Protein AF-A0A9W8R217-F1 (afdb_monomer)

Foldseek 3Di:
DADDDDDDDDDPVVVVVCVVVCVVVVVVVVVVVCVVCVPDDDDDPDDDDDDDDFDWDADPVDGDTHTDPCVVVVLLVCQPDPVCVVVVNHHPVNVPDDPPDD

Structure (mmCIF, N/CA/C/O backbone):
data_AF-A0A9W8R217-F1
#
_entry.id   AF-A0A9W8R217-F1
#
loop_
_atom_site.group_PDB
_atom_site.id
_atom_site.type_symbol
_atom_site.label_atom_id
_atom_site.label_alt_id
_atom_site.label_comp_id
_atom_site.label_asym_id
_atom_site.label_entity_id
_atom_site.label_seq_id
_atom_site.pdbx_PDB_ins_code
_atom_site.Cartn_x
_atom_site.Cartn_y
_atom_site.Cartn_z
_atom_site.occupancy
_atom_site.B_iso_or_equiv
_atom_site.auth_seq_id
_atom_site.auth_comp_id
_atom_site.auth_asym_id
_atom_site.auth_atom_id
_atom_site.pdbx_PDB_model_num
ATOM 1 N N . MET A 1 1 ? -6.213 -0.053 -3.763 1.00 48.22 1 MET A N 1
ATOM 2 C CA . MET A 1 1 ? -5.084 -0.738 -3.084 1.00 48.22 1 MET A CA 1
ATOM 3 C C . MET A 1 1 ? -5.446 -2.196 -2.791 1.00 48.22 1 MET A C 1
ATOM 5 O O . MET A 1 1 ? -6.476 -2.430 -2.172 1.00 48.22 1 MET A O 1
ATOM 9 N N . GLY A 1 2 ? -4.655 -3.165 -3.271 1.00 53.81 2 GLY A N 1
ATOM 10 C CA . GLY A 1 2 ? -4.792 -4.583 -2.896 1.00 53.81 2 GLY A CA 1
ATOM 11 C C . GLY A 1 2 ? -4.076 -4.892 -1.574 1.00 53.81 2 GLY A C 1
ATOM 12 O O . GLY A 1 2 ? -3.216 -4.122 -1.150 1.00 53.81 2 GLY A O 1
ATOM 13 N N . LEU A 1 3 ? -4.433 -5.997 -0.914 1.00 55.59 3 LEU A N 1
ATOM 14 C CA . LEU A 1 3 ? -3.710 -6.517 0.252 1.00 55.59 3 LEU A CA 1
ATOM 15 C C . LEU A 1 3 ? -2.266 -6.858 -0.152 1.00 55.59 3 LEU A C 1
ATOM 17 O O . LEU A 1 3 ? -1.999 -7.240 -1.288 1.00 55.59 3 LEU A O 1
ATOM 21 N N . LEU A 1 4 ? -1.331 -6.680 0.776 1.00 65.12 4 LEU A N 1
ATOM 22 C CA . LEU A 1 4 ? 0.087 -6.923 0.535 1.00 65.12 4 LEU A CA 1
ATOM 23 C C . LEU A 1 4 ? 0.355 -8.424 0.373 1.00 65.12 4 LEU A C 1
ATOM 25 O O . LEU A 1 4 ? -0.042 -9.219 1.224 1.00 65.12 4 LEU A O 1
ATOM 29 N N . ALA A 1 5 ? 1.097 -8.796 -0.671 1.00 68.38 5 ALA A N 1
ATOM 30 C CA . ALA A 1 5 ? 1.616 -10.150 -0.812 1.00 68.38 5 ALA A CA 1
ATOM 31 C C . ALA A 1 5 ? 2.536 -10.501 0.373 1.00 68.38 5 ALA A C 1
ATOM 33 O O . ALA A 1 5 ? 3.397 -9.706 0.767 1.00 68.38 5 ALA A O 1
ATOM 34 N N . LEU A 1 6 ? 2.369 -11.704 0.933 1.00 76.00 6 LEU A N 1
ATOM 35 C CA . LEU A 1 6 ? 3.167 -12.175 2.064 1.00 76.00 6 LEU A CA 1
ATOM 36 C C . LEU A 1 6 ? 4.626 -12.411 1.636 1.00 76.00 6 LEU A C 1
ATOM 38 O O . LEU A 1 6 ? 4.894 -13.084 0.641 1.00 76.00 6 LEU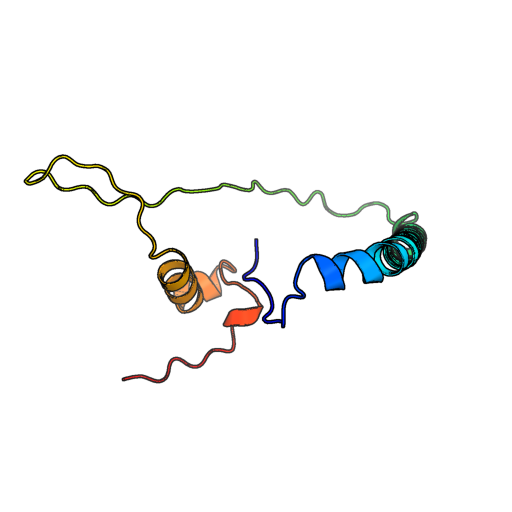 A O 1
ATOM 42 N N . GLY A 1 7 ? 5.583 -11.901 2.411 1.00 83.38 7 GLY A N 1
ATOM 43 C CA . GLY A 1 7 ? 7.009 -12.106 2.163 1.00 83.38 7 GLY A CA 1
ATOM 44 C C . GLY A 1 7 ? 7.860 -11.885 3.411 1.00 83.38 7 GLY A C 1
ATOM 45 O O . GLY A 1 7 ? 7.415 -11.285 4.387 1.00 83.38 7 GLY A O 1
ATOM 46 N N . THR A 1 8 ? 9.102 -12.370 3.381 1.00 90.69 8 THR A N 1
ATOM 47 C CA . THR A 1 8 ? 10.062 -12.168 4.475 1.00 90.69 8 THR A CA 1
ATOM 48 C C . THR A 1 8 ? 10.792 -10.845 4.276 1.00 90.69 8 THR A C 1
ATOM 50 O O . THR A 1 8 ? 11.624 -10.717 3.375 1.00 90.69 8 THR A O 1
ATOM 53 N N . ALA A 1 9 ? 10.479 -9.850 5.107 1.00 90.81 9 ALA A N 1
ATOM 54 C CA . ALA A 1 9 ? 11.165 -8.564 5.078 1.00 90.81 9 ALA A CA 1
ATOM 55 C C . ALA A 1 9 ? 12.622 -8.710 5.548 1.00 90.81 9 ALA A C 1
ATOM 57 O O . ALA A 1 9 ? 12.908 -9.424 6.506 1.00 90.81 9 ALA A O 1
ATOM 58 N N . LEU A 1 10 ? 13.537 -8.017 4.867 1.00 93.31 10 LEU A N 1
ATOM 59 C CA . LEU A 1 10 ? 14.931 -7.902 5.291 1.00 93.31 10 LEU A CA 1
ATOM 60 C C . LEU A 1 10 ? 15.085 -6.737 6.268 1.00 93.31 10 LEU A C 1
ATOM 62 O O . LEU A 1 10 ? 14.567 -5.646 6.014 1.00 93.31 10 LEU A O 1
ATOM 66 N N . ASP A 1 11 ? 15.885 -6.931 7.315 1.00 96.25 11 ASP A N 1
ATOM 67 C CA . ASP A 1 11 ? 16.293 -5.839 8.194 1.00 96.25 11 ASP A CA 1
ATOM 68 C C . ASP A 1 11 ? 17.134 -4.802 7.439 1.00 96.25 11 ASP A C 1
ATOM 70 O O . ASP A 1 11 ? 17.824 -5.097 6.454 1.00 96.25 11 ASP A O 1
ATOM 74 N N . TRP A 1 12 ? 17.130 -3.560 7.928 1.00 95.19 12 TRP A N 1
ATOM 75 C CA . TRP A 1 12 ? 17.778 -2.440 7.240 1.00 95.19 12 TRP A CA 1
ATOM 76 C C . TRP A 1 12 ? 19.247 -2.686 6.834 1.00 95.19 12 TRP A C 1
ATOM 78 O O . TRP A 1 12 ? 19.595 -2.389 5.685 1.00 95.19 12 TRP A O 1
ATOM 88 N N . PRO A 1 13 ? 20.131 -3.243 7.687 1.00 97.12 13 PRO A N 1
ATOM 89 C CA . PRO A 1 13 ? 21.518 -3.505 7.299 1.00 97.12 13 PRO A CA 1
ATOM 90 C C . PRO A 1 13 ? 21.651 -4.471 6.115 1.00 97.12 13 PRO A C 1
ATOM 92 O O . PRO A 1 13 ? 22.595 -4.357 5.329 1.00 97.12 13 PRO A O 1
ATOM 95 N N . GLU A 1 14 ? 20.723 -5.413 5.969 1.00 95.25 14 GLU A N 1
ATOM 96 C CA . GLU A 1 14 ? 20.703 -6.398 4.888 1.00 95.25 14 GLU A CA 1
ATOM 97 C C . GLU A 1 14 ? 20.077 -5.813 3.622 1.00 95.25 14 GLU A C 1
ATOM 99 O O . GLU A 1 14 ? 20.663 -5.911 2.538 1.00 95.25 14 GLU A O 1
ATOM 104 N N . ALA A 1 15 ? 18.953 -5.108 3.770 1.00 95.31 15 ALA A N 1
ATOM 105 C CA . ALA A 1 15 ? 18.299 -4.384 2.686 1.00 95.31 15 ALA A CA 1
ATOM 106 C C . ALA A 1 15 ? 19.253 -3.365 2.036 1.00 95.31 15 ALA A C 1
ATOM 108 O O . ALA A 1 15 ? 19.367 -3.293 0.809 1.00 95.31 15 ALA A O 1
ATOM 109 N N . LYS A 1 16 ? 20.029 -2.632 2.845 1.00 96.69 16 LYS A N 1
ATOM 110 C CA . LYS A 1 16 ? 20.996 -1.636 2.361 1.00 96.69 16 LYS A CA 1
ATOM 111 C C . LYS A 1 16 ? 22.080 -2.249 1.468 1.00 96.69 16 LYS A C 1
ATOM 113 O O . LYS A 1 16 ? 22.468 -1.622 0.483 1.00 96.69 16 LYS A O 1
ATOM 118 N N . LYS A 1 17 ? 22.539 -3.473 1.760 1.00 97.62 17 LYS A N 1
ATOM 119 C CA . LYS A 1 17 ? 23.516 -4.193 0.914 1.00 97.62 17 LYS A CA 1
ATOM 120 C C . LYS A 1 17 ? 22.945 -4.506 -0.472 1.00 97.62 17 LYS A C 1
ATOM 122 O O . LYS A 1 17 ? 23.691 -4.538 -1.446 1.00 97.62 17 LYS A O 1
ATOM 127 N N . ARG A 1 18 ? 21.627 -4.714 -0.567 1.00 96.00 18 ARG A N 1
ATOM 128 C CA . ARG A 1 18 ? 20.905 -5.007 -1.817 1.00 96.00 18 ARG A CA 1
ATOM 129 C C . ARG A 1 18 ? 20.451 -3.753 -2.567 1.00 96.00 18 ARG A C 1
ATOM 131 O O . ARG A 1 18 ? 20.105 -3.851 -3.740 1.00 96.00 18 ARG A O 1
ATOM 138 N N . ALA A 1 19 ? 20.491 -2.572 -1.948 1.00 96.12 19 ALA A N 1
ATOM 139 C CA . ALA A 1 19 ? 20.002 -1.332 -2.554 1.00 96.12 19 ALA A CA 1
ATOM 140 C C . ALA A 1 19 ? 20.597 -1.014 -3.947 1.00 96.12 19 ALA A C 1
ATOM 142 O O . ALA A 1 19 ? 19.830 -0.599 -4.819 1.00 96.12 19 ALA A O 1
ATOM 143 N N . PRO A 1 20 ? 21.904 -1.225 -4.226 1.00 97.75 20 PRO A N 1
ATOM 144 C CA . PRO A 1 20 ? 22.444 -1.018 -5.573 1.00 97.75 20 PRO A CA 1
ATOM 145 C C . PRO A 1 20 ? 21.812 -1.946 -6.620 1.00 97.75 20 PRO A C 1
ATOM 147 O O . PRO A 1 20 ? 21.428 -1.485 -7.691 1.00 97.75 20 PRO A O 1
ATOM 150 N N . GLN A 1 21 ? 21.634 -3.226 -6.277 1.00 97.69 21 GLN A N 1
ATOM 151 C CA . GLN A 1 21 ? 21.008 -4.230 -7.141 1.00 97.69 21 GLN A CA 1
ATOM 152 C C . GLN A 1 21 ? 19.548 -3.873 -7.442 1.00 97.69 21 GLN A C 1
ATOM 154 O O . GLN A 1 21 ? 19.136 -3.902 -8.598 1.00 97.69 21 GLN A O 1
ATOM 159 N N . VAL A 1 22 ? 18.782 -3.481 -6.417 1.00 97.31 22 VAL A N 1
ATOM 160 C CA . VAL A 1 22 ? 17.377 -3.064 -6.573 1.00 97.31 22 VAL A CA 1
ATOM 161 C C . VAL A 1 22 ? 17.263 -1.874 -7.527 1.00 97.31 22 V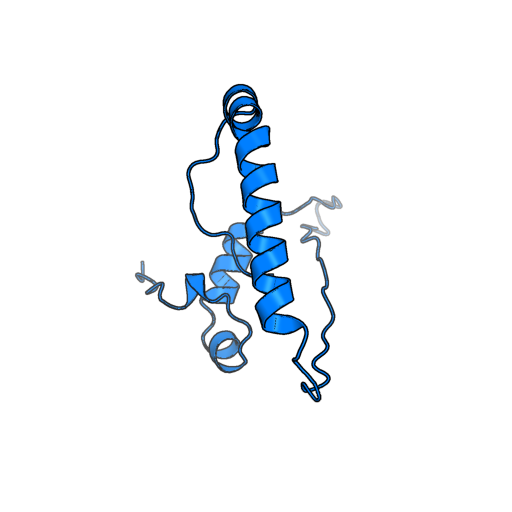AL A C 1
ATOM 163 O O . VAL A 1 22 ? 16.392 -1.869 -8.391 1.00 97.31 22 VAL A O 1
ATOM 166 N N . ARG A 1 23 ? 18.166 -0.889 -7.429 1.00 98.00 23 ARG A N 1
ATOM 167 C CA . ARG A 1 23 ? 18.177 0.270 -8.338 1.00 98.00 23 ARG A CA 1
ATOM 168 C C . ARG A 1 23 ? 18.498 -0.127 -9.774 1.00 98.00 23 ARG A C 1
ATOM 170 O O . ARG A 1 23 ? 17.793 0.291 -10.687 1.00 98.00 23 ARG A O 1
ATOM 177 N N . GLU A 1 24 ? 19.540 -0.933 -9.975 1.00 98.44 24 GLU A N 1
ATOM 178 C CA . GLU A 1 24 ? 19.933 -1.398 -11.309 1.00 98.44 24 GLU A CA 1
ATOM 179 C C . GLU A 1 24 ? 18.792 -2.173 -11.981 1.00 98.44 24 GLU A C 1
ATOM 181 O O . GLU A 1 24 ? 18.456 -1.931 -13.141 1.00 98.44 24 GLU A O 1
ATOM 186 N N . TRP A 1 25 ? 18.165 -3.089 -11.244 1.00 98.25 25 TRP A N 1
ATOM 187 C CA . TRP A 1 25 ? 17.066 -3.900 -11.757 1.00 98.25 25 TRP A CA 1
ATOM 188 C C . TRP A 1 25 ? 15.795 -3.084 -11.968 1.00 98.25 25 TRP A C 1
ATOM 190 O O . TRP A 1 25 ? 15.134 -3.267 -12.988 1.00 98.25 25 TRP A O 1
ATOM 200 N N . GLY A 1 26 ? 15.496 -2.141 -11.074 1.00 98.00 26 GLY A N 1
ATOM 201 C CA . GLY A 1 26 ? 14.377 -1.217 -11.233 1.00 98.00 26 GLY A CA 1
ATOM 202 C C . GLY A 1 26 ? 14.494 -0.387 -12.512 1.00 98.00 26 GLY A C 1
ATOM 203 O O . GLY A 1 26 ? 13.519 -0.259 -13.248 1.00 98.00 26 GLY A O 1
ATOM 204 N N . ILE A 1 27 ? 15.696 0.098 -12.850 1.00 98.25 27 ILE A N 1
ATOM 205 C CA . ILE A 1 27 ? 15.925 0.816 -14.115 1.00 98.25 27 ILE A CA 1
ATOM 206 C C . ILE A 1 27 ? 15.698 -0.111 -15.316 1.00 98.25 27 ILE A C 1
ATOM 208 O O . ILE A 1 27 ? 15.035 0.286 -16.273 1.00 98.25 27 ILE A O 1
ATOM 212 N N . LYS A 1 28 ? 16.195 -1.356 -15.275 1.00 98.38 28 LYS A N 1
ATOM 213 C CA 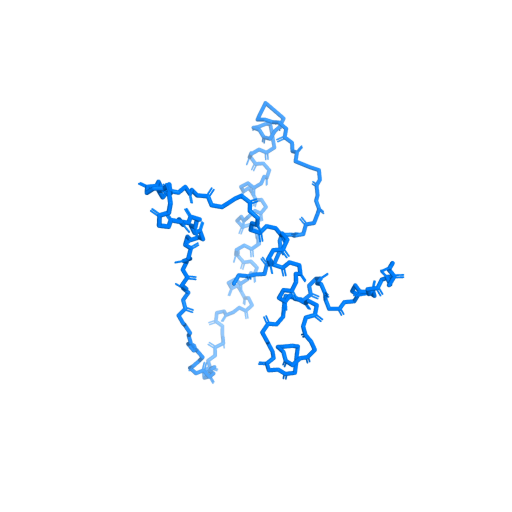. LYS A 1 28 ? 15.955 -2.333 -16.354 1.00 98.38 28 LYS A CA 1
ATOM 214 C C . LYS A 1 28 ? 14.461 -2.603 -16.551 1.00 98.38 28 LYS A C 1
ATOM 216 O O . LYS A 1 28 ? 13.989 -2.582 -17.684 1.00 98.38 28 LYS A O 1
ATOM 221 N N . GLN A 1 29 ? 13.717 -2.808 -15.463 1.00 98.19 29 GLN A N 1
ATOM 222 C CA . GLN A 1 29 ? 12.266 -3.013 -15.501 1.00 98.19 29 GLN A CA 1
ATOM 223 C C . GLN A 1 29 ? 11.538 -1.791 -16.065 1.00 98.19 29 GLN A C 1
ATOM 225 O O . GLN A 1 29 ? 10.675 -1.942 -16.926 1.00 98.19 29 GLN A O 1
ATOM 230 N N . LEU A 1 30 ? 11.923 -0.585 -15.643 1.00 98.06 30 LEU A N 1
ATOM 231 C CA . LEU A 1 30 ? 11.355 0.658 -16.159 1.00 98.06 30 LEU A CA 1
ATOM 232 C C . LEU A 1 30 ? 11.563 0.793 -17.674 1.00 98.06 30 LEU A C 1
ATOM 234 O O . LEU A 1 30 ? 10.614 1.088 -18.397 1.00 98.06 30 LEU A O 1
ATOM 238 N N . LEU A 1 31 ? 12.783 0.547 -18.163 1.00 98.19 31 LEU A N 1
ATOM 239 C CA . LEU A 1 31 ? 13.096 0.603 -19.595 1.00 98.19 31 LEU A CA 1
ATOM 240 C C . LEU A 1 31 ? 12.307 -0.440 -20.397 1.00 98.19 31 LEU A C 1
ATOM 242 O O . LEU A 1 31 ? 11.837 -0.145 -21.495 1.00 98.19 31 LEU A O 1
ATOM 246 N N . GLU A 1 32 ? 12.135 -1.641 -19.851 1.00 98.00 32 GLU A N 1
ATOM 247 C CA . GLU A 1 32 ? 11.346 -2.706 -20.472 1.00 98.00 32 GLU A CA 1
ATOM 248 C C . GLU A 1 32 ? 9.859 -2.330 -20.565 1.00 98.00 32 GLU A C 1
ATOM 250 O O . GLU A 1 32 ? 9.247 -2.458 -21.628 1.00 98.00 32 GLU A O 1
ATOM 255 N N . ILE A 1 33 ? 9.285 -1.811 -19.475 1.00 97.19 33 ILE A N 1
ATOM 256 C CA . ILE A 1 33 ? 7.899 -1.323 -19.438 1.00 97.19 33 ILE A CA 1
ATOM 257 C C . ILE A 1 33 ? 7.719 -0.188 -20.448 1.00 97.19 33 ILE A C 1
ATOM 259 O O . ILE A 1 33 ? 6.784 -0.227 -21.248 1.00 97.19 33 ILE A O 1
ATOM 263 N N . TRP A 1 34 ? 8.636 0.782 -20.468 1.00 96.62 34 TRP A N 1
ATOM 264 C CA . TRP A 1 34 ? 8.611 1.885 -21.425 1.00 96.62 34 TRP A CA 1
ATOM 265 C C . TRP A 1 34 ? 8.650 1.382 -22.868 1.00 96.62 34 TRP A C 1
ATOM 267 O O . TRP A 1 34 ? 7.818 1.772 -23.682 1.00 96.62 34 TRP A O 1
ATOM 277 N N . ASN A 1 35 ? 9.574 0.479 -23.199 1.00 97.19 35 ASN A N 1
ATOM 278 C CA . ASN A 1 35 ? 9.690 -0.048 -24.557 1.00 97.19 35 ASN A CA 1
ATOM 279 C C . ASN A 1 35 ? 8.434 -0.793 -25.019 1.00 97.19 35 ASN A C 1
ATOM 281 O O . ASN A 1 35 ? 8.093 -0.697 -26.198 1.00 97.19 35 ASN A O 1
ATOM 285 N N . LYS A 1 36 ? 7.738 -1.477 -24.104 1.00 95.25 36 LYS A N 1
ATOM 286 C CA . LYS A 1 36 ? 6.449 -2.131 -24.373 1.00 95.25 36 LYS A CA 1
ATOM 287 C C . LYS A 1 36 ? 5.288 -1.145 -24.492 1.00 95.25 36 LYS A C 1
ATOM 289 O O . LYS A 1 36 ? 4.373 -1.380 -25.274 1.00 95.25 36 LYS A O 1
ATOM 294 N N . ALA A 1 37 ? 5.296 -0.072 -23.704 1.00 93.25 37 ALA A N 1
ATOM 295 C CA . ALA A 1 37 ? 4.169 0.851 -23.590 1.00 93.25 37 ALA A CA 1
ATOM 296 C C . ALA A 1 37 ? 4.251 2.069 -24.523 1.00 93.25 37 ALA A C 1
ATOM 298 O O . ALA A 1 37 ? 3.216 2.638 -24.843 1.00 93.25 37 ALA A O 1
ATOM 299 N N . LYS A 1 38 ? 5.439 2.463 -25.000 1.00 93.62 38 LYS A N 1
ATOM 300 C CA . LYS A 1 38 ? 5.656 3.714 -25.758 1.00 93.62 38 LYS A CA 1
ATOM 301 C C . LYS A 1 38 ? 4.862 3.845 -27.064 1.00 93.62 38 LYS A C 1
ATOM 303 O O . LYS A 1 38 ? 4.743 4.948 -27.575 1.00 93.62 38 LYS A O 1
ATOM 308 N N . GLY A 1 39 ? 4.382 2.734 -27.624 1.00 92.88 39 GLY A N 1
ATOM 309 C CA . GLY A 1 39 ? 3.544 2.712 -28.828 1.00 92.88 39 GLY A CA 1
ATOM 310 C C . GLY A 1 39 ? 2.058 2.479 -28.548 1.00 92.88 39 GLY A C 1
ATOM 311 O O . GLY A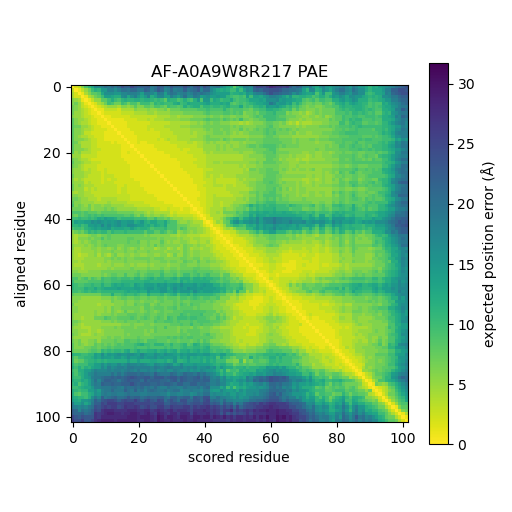 1 39 ? 1.302 2.263 -29.491 1.00 92.88 39 GLY A O 1
ATOM 312 N N . LYS A 1 40 ? 1.638 2.445 -27.276 1.00 88.88 40 LYS A N 1
ATOM 313 C CA . LYS A 1 40 ? 0.225 2.307 -26.917 1.00 88.88 40 LYS A CA 1
ATOM 314 C C . LYS A 1 40 ? -0.492 3.621 -27.192 1.00 88.88 40 LYS A C 1
ATOM 316 O O . LYS A 1 40 ? -0.159 4.653 -26.619 1.00 88.88 40 LYS A O 1
ATOM 321 N N . GLU A 1 41 ? -1.502 3.557 -28.044 1.00 88.44 41 GLU A N 1
ATOM 322 C CA . GLU A 1 41 ? -2.378 4.674 -28.371 1.00 88.44 41 GLU A CA 1
ATOM 323 C C . GLU A 1 41 ? -3.837 4.233 -28.232 1.00 88.44 41 GLU A C 1
ATOM 325 O O . GLU A 1 41 ? -4.150 3.054 -28.397 1.00 88.44 41 GLU A O 1
ATOM 330 N N . ARG A 1 42 ? -4.738 5.197 -27.993 1.00 81.69 42 ARG A N 1
ATOM 331 C CA . ARG A 1 42 ? -6.199 4.988 -27.929 1.00 81.69 42 ARG A CA 1
ATOM 332 C C . ARG A 1 42 ? -6.673 4.027 -26.828 1.00 81.69 42 ARG A C 1
ATOM 334 O O . ARG A 1 42 ? -7.720 3.403 -26.983 1.00 81.69 42 ARG A O 1
ATOM 341 N N . ASP A 1 43 ? -5.941 3.938 -25.719 1.00 83.00 43 ASP A N 1
ATOM 342 C CA . ASP A 1 43 ? -6.447 3.265 -24.519 1.00 83.00 43 ASP A CA 1
ATOM 343 C C . ASP A 1 43 ? -7.683 3.997 -23.967 1.00 83.00 43 ASP A C 1
ATOM 345 O O . ASP A 1 43 ? -7.837 5.214 -24.117 1.00 83.00 43 ASP A O 1
ATOM 349 N N . ALA A 1 44 ? -8.588 3.239 -23.344 1.00 87.00 44 ALA A N 1
ATOM 350 C CA . ALA A 1 44 ? -9.771 3.798 -22.702 1.00 87.00 44 ALA A CA 1
ATOM 351 C C . ALA A 1 44 ? -9.371 4.758 -21.569 1.00 87.00 44 ALA A C 1
ATOM 353 O O . ALA A 1 44 ? -8.429 4.491 -20.822 1.00 87.00 44 ALA A O 1
ATOM 354 N N . LEU A 1 45 ? -10.120 5.856 -21.405 1.00 84.56 45 LEU A N 1
ATOM 355 C CA . LEU A 1 45 ? -9.937 6.797 -20.298 1.00 84.56 45 LEU A CA 1
ATOM 356 C C . LEU A 1 45 ? -10.520 6.210 -19.006 1.00 84.56 45 LEU A C 1
ATOM 358 O O . LEU A 1 45 ? -11.598 6.595 -18.552 1.00 84.56 45 LEU A O 1
ATOM 362 N N . LEU A 1 46 ? -9.814 5.237 -18.442 1.00 88.44 46 LEU A N 1
ATOM 363 C CA . LEU A 1 46 ? -10.121 4.697 -17.127 1.00 88.44 46 LEU A CA 1
ATOM 364 C C . LEU A 1 46 ? -9.581 5.657 -16.066 1.00 88.44 46 LEU A C 1
ATOM 366 O O . LEU A 1 46 ? -8.430 6.086 -16.130 1.00 88.44 46 LEU A O 1
ATOM 370 N N . TRP A 1 47 ? -10.421 5.994 -15.097 1.00 90.50 47 TRP A N 1
ATOM 371 C CA . TRP A 1 47 ? -10.065 6.837 -13.965 1.00 90.50 47 TRP A CA 1
ATOM 372 C C . TRP A 1 47 ? -10.791 6.339 -12.716 1.00 90.50 47 TRP A C 1
ATOM 374 O O . TRP A 1 47 ? -11.810 5.653 -12.808 1.00 90.50 47 TRP A O 1
ATOM 384 N N . GLY A 1 48 ? -10.248 6.676 -11.556 1.00 88.62 48 GLY A N 1
ATOM 385 C CA . GLY A 1 48 ? -10.804 6.354 -10.250 1.00 88.62 48 GLY A CA 1
ATOM 386 C C . GLY A 1 48 ? -10.116 7.198 -9.184 1.00 88.62 48 GLY A C 1
ATOM 387 O O . GLY A 1 48 ? -9.039 7.739 -9.435 1.00 88.62 48 GLY A O 1
ATOM 388 N N . ASP A 1 49 ? -10.760 7.330 -8.030 1.00 90.88 49 ASP A N 1
ATOM 389 C CA . ASP A 1 49 ? -10.208 8.017 -6.860 1.00 90.88 49 ASP A CA 1
ATOM 390 C C . ASP A 1 49 ? -9.641 6.997 -5.858 1.00 90.88 49 ASP A C 1
ATOM 392 O O . ASP A 1 49 ? -10.121 5.860 -5.783 1.00 90.88 49 ASP A O 1
ATOM 396 N N . GLU A 1 50 ? -8.635 7.402 -5.084 1.00 87.00 50 GLU A N 1
ATOM 397 C CA . GLU A 1 50 ? -8.082 6.620 -3.975 1.00 87.00 50 GLU A CA 1
ATOM 398 C C . GLU A 1 50 ? -8.341 7.353 -2.656 1.00 87.00 50 GLU A C 1
ATOM 400 O O . GLU A 1 50 ? -7.806 8.431 -2.405 1.00 87.00 50 GLU A O 1
ATOM 405 N N . VAL A 1 51 ? -9.166 6.746 -1.796 1.00 87.12 51 VAL A N 1
ATOM 406 C CA . VAL A 1 51 ? -9.577 7.330 -0.512 1.00 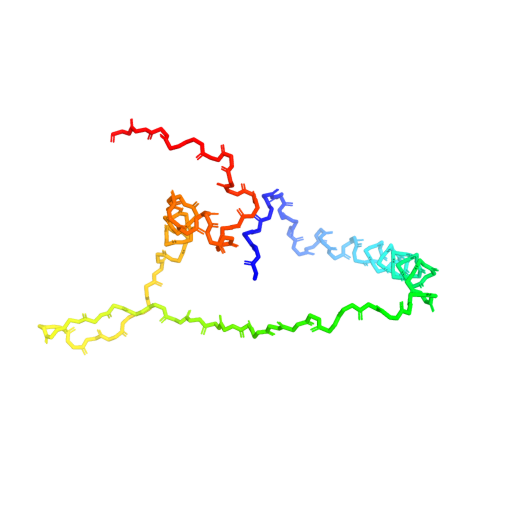87.12 51 VAL A CA 1
ATOM 407 C C . VAL A 1 51 ? -9.000 6.522 0.650 1.00 87.12 51 VAL A C 1
ATOM 409 O O . VAL A 1 51 ? -9.125 5.297 0.692 1.00 87.12 51 VAL A O 1
ATOM 412 N N . GLU A 1 52 ? -8.405 7.216 1.622 1.00 89.31 52 GLU A N 1
ATOM 413 C CA . GLU A 1 52 ? -7.879 6.634 2.861 1.00 89.31 52 GLU A CA 1
ATOM 414 C C . GLU A 1 52 ? -8.793 6.963 4.054 1.00 89.31 52 GLU A C 1
ATOM 416 O O . GLU A 1 52 ? -9.251 8.097 4.209 1.00 89.31 52 GLU A O 1
ATOM 421 N N . TYR A 1 53 ? -9.044 5.977 4.925 1.00 89.81 53 TYR A N 1
ATOM 422 C CA . TYR A 1 53 ? -9.931 6.116 6.087 1.00 89.81 53 TYR A CA 1
ATOM 423 C C . TYR A 1 53 ? -9.220 5.774 7.400 1.00 89.81 53 TYR A C 1
ATOM 425 O O . TYR A 1 53 ? -8.459 4.809 7.486 1.00 89.81 53 TYR A O 1
ATOM 433 N N . LEU A 1 54 ? -9.547 6.520 8.461 1.00 91.75 54 LEU A N 1
ATOM 434 C CA . LEU A 1 54 ? -9.201 6.178 9.841 1.00 91.75 54 LEU A CA 1
ATOM 435 C C . LEU A 1 54 ? -10.430 5.608 10.547 1.00 91.75 54 LEU A C 1
ATOM 437 O O . LEU A 1 54 ? -11.457 6.274 10.663 1.00 91.75 54 LEU A O 1
ATOM 441 N N . VAL A 1 55 ? -10.312 4.385 11.061 1.00 93.12 55 VAL A N 1
ATOM 442 C CA . VAL A 1 55 ? -11.361 3.774 11.883 1.00 93.12 55 VAL A CA 1
ATOM 443 C C . VAL A 1 55 ? -11.125 4.167 13.334 1.00 93.12 55 VAL A C 1
ATOM 445 O O . VAL A 1 55 ? -10.075 3.861 13.898 1.00 93.12 55 VAL A O 1
ATOM 448 N N . VAL A 1 56 ? -12.101 4.828 13.950 1.00 94.06 56 VAL A N 1
ATOM 449 C CA . VAL A 1 56 ? -12.022 5.270 15.347 1.00 94.06 56 VAL A CA 1
ATOM 450 C C . VAL A 1 56 ? -13.077 4.586 16.205 1.00 94.06 56 VAL A C 1
ATOM 452 O O . VAL A 1 56 ? -14.180 4.298 15.746 1.00 94.06 56 VAL A O 1
ATOM 455 N N . THR A 1 57 ? -12.741 4.332 17.465 1.00 92.94 57 THR A N 1
ATOM 456 C CA . THR A 1 57 ? -13.685 3.868 18.483 1.00 92.94 57 THR A CA 1
ATOM 457 C C . THR A 1 57 ? -14.063 5.032 19.383 1.00 92.94 57 THR A C 1
ATOM 459 O O . THR A 1 57 ? -13.179 5.721 19.904 1.00 92.94 57 THR A O 1
ATOM 462 N N . TYR A 1 58 ? -15.362 5.223 19.583 1.00 93.88 58 TYR A N 1
ATOM 463 C CA . TYR A 1 58 ? -15.933 6.267 20.424 1.00 93.88 58 TYR A CA 1
ATOM 464 C C . TYR A 1 58 ? -17.153 5.717 21.169 1.00 93.88 58 TYR A C 1
ATOM 466 O O . TYR A 1 58 ? -17.888 4.893 20.626 1.00 93.88 58 TYR A O 1
ATOM 474 N N . SER A 1 59 ? -17.366 6.177 22.400 1.00 92.56 59 SER A N 1
ATOM 475 C CA . SER A 1 59 ? -18.529 5.834 23.224 1.00 92.56 59 SER A CA 1
ATOM 476 C C . SER A 1 59 ? -18.990 7.053 24.015 1.00 92.56 59 SER A C 1
ATOM 478 O O . SER A 1 59 ? -18.148 7.801 24.511 1.00 92.56 59 SER A O 1
ATOM 480 N N . GLU A 1 60 ? -20.299 7.229 24.182 1.00 92.56 60 GLU A N 1
ATOM 481 C CA . GLU A 1 60 ? -20.854 8.350 24.955 1.00 92.56 60 GLU A CA 1
ATOM 482 C C . GLU A 1 60 ? -20.469 8.273 26.442 1.00 92.56 60 GLU A C 1
ATOM 484 O O . GLU A 1 60 ? -20.095 9.287 27.030 1.00 92.56 60 GLU A O 1
ATOM 489 N N . ASP A 1 61 ? -20.451 7.064 27.015 1.00 94.12 61 ASP A N 1
ATOM 490 C CA . ASP A 1 61 ? -20.102 6.814 28.424 1.00 94.12 61 ASP A CA 1
ATOM 491 C C . ASP A 1 61 ? -18.634 7.131 28.756 1.00 94.12 61 ASP A C 1
ATOM 493 O O . ASP A 1 61 ? -18.274 7.420 29.897 1.00 94.12 61 ASP A O 1
ATOM 497 N N . ASN A 1 62 ? -17.759 7.065 27.754 1.00 89.44 62 ASN A N 1
ATOM 498 C CA . ASN A 1 62 ? -16.332 7.332 27.877 1.00 89.44 62 ASN A CA 1
ATOM 499 C C . ASN A 1 62 ? -15.882 8.094 26.633 1.00 89.44 62 ASN A C 1
ATOM 501 O O . ASN A 1 62 ? -15.463 7.486 25.646 1.00 89.44 62 ASN A O 1
ATOM 505 N N . GLN A 1 63 ? -15.997 9.424 26.702 1.00 91.75 63 GLN A N 1
ATOM 506 C CA . GLN A 1 63 ? -15.794 10.393 25.616 1.00 91.75 63 GLN A CA 1
ATOM 507 C C . GLN A 1 63 ? -14.326 10.502 25.156 1.00 91.75 63 GLN A C 1
ATOM 509 O O . GLN A 1 63 ? -13.719 11.573 25.150 1.00 91.75 63 GLN A O 1
ATOM 514 N N . LYS A 1 64 ? -13.733 9.375 24.771 1.00 94.50 64 LYS A N 1
ATOM 515 C CA . LYS A 1 64 ? -12.402 9.265 24.181 1.00 94.50 64 LYS A CA 1
ATOM 516 C C . LYS A 1 64 ? -12.551 8.775 22.751 1.00 94.50 64 LYS A C 1
ATOM 518 O O . LYS A 1 64 ? -13.291 7.833 22.487 1.00 94.50 64 LYS A O 1
ATOM 523 N N . VAL A 1 65 ? -11.814 9.404 21.846 1.00 94.62 65 VAL A N 1
ATOM 524 C CA . VAL A 1 65 ? -11.685 8.964 20.456 1.00 94.62 65 VAL A CA 1
ATOM 525 C C . VAL A 1 65 ? -10.346 8.253 20.342 1.00 94.62 65 VAL A C 1
ATOM 527 O O . VAL A 1 65 ? -9.299 8.876 20.514 1.00 94.62 65 VAL A O 1
ATOM 530 N N . LEU A 1 66 ? -10.377 6.943 20.110 1.00 94.44 66 LEU A N 1
ATOM 531 C CA . LEU A 1 66 ? -9.174 6.122 19.973 1.00 94.44 66 LEU A CA 1
ATOM 532 C C . LEU A 1 66 ? -9.095 5.549 18.562 1.00 94.44 66 LEU A C 1
ATOM 534 O O . LEU A 1 66 ? -10.119 5.253 17.950 1.00 94.44 66 LEU A O 1
ATOM 538 N N . LEU A 1 67 ? -7.878 5.381 18.050 1.00 94.38 67 LEU A N 1
ATOM 539 C CA . LEU A 1 67 ? -7.660 4.699 16.781 1.00 94.38 67 LEU A CA 1
ATOM 540 C C . LEU A 1 67 ? -7.930 3.201 16.965 1.00 94.38 67 LEU A C 1
ATOM 542 O O . LEU A 1 67 ? -7.331 2.558 17.829 1.00 94.38 67 LEU A O 1
ATOM 546 N N . SER A 1 68 ? -8.818 2.648 16.145 1.00 93.94 68 SER A N 1
ATOM 547 C CA . SER A 1 68 ? -9.009 1.203 16.058 1.00 93.94 68 SER A CA 1
ATOM 548 C C . SER A 1 68 ? -7.773 0.573 15.423 1.00 93.94 68 SER A C 1
ATOM 550 O O . SER A 1 68 ? -7.304 1.069 14.404 1.00 93.94 68 SER A O 1
ATOM 552 N N . LEU A 1 69 ? -7.266 -0.522 15.993 1.00 93.50 69 LEU A N 1
ATOM 553 C CA . LEU A 1 69 ? -6.163 -1.315 15.423 1.00 93.50 69 LEU A CA 1
ATOM 554 C C . LEU A 1 69 ? -6.661 -2.549 14.646 1.00 93.50 69 LEU A C 1
ATOM 556 O O . LEU A 1 69 ? -5.897 -3.462 14.349 1.00 93.50 69 LEU A O 1
ATOM 560 N N . ARG A 1 70 ? -7.961 -2.582 14.330 1.00 90.38 70 ARG A N 1
ATOM 561 C CA . ARG A 1 70 ? -8.651 -3.717 13.697 1.00 90.38 70 ARG A CA 1
ATOM 562 C C . ARG A 1 70 ? -8.627 -3.672 12.166 1.00 90.38 70 ARG A C 1
ATOM 564 O O . ARG A 1 70 ? -9.444 -4.321 11.521 1.00 90.38 70 ARG A O 1
ATOM 571 N N . GLN A 1 71 ? -7.741 -2.880 11.559 1.00 85.06 71 GLN A N 1
ATOM 572 C CA . GLN A 1 71 ? -7.702 -2.680 10.105 1.00 85.06 71 GLN A CA 1
ATOM 573 C C . GLN A 1 71 ? -7.534 -4.005 9.356 1.00 85.06 71 GLN A C 1
ATOM 575 O O . GLN A 1 71 ? -8.240 -4.230 8.381 1.00 85.06 71 GLN A O 1
ATOM 580 N N . ALA A 1 72 ? -6.643 -4.885 9.826 1.00 84.12 72 ALA A N 1
ATOM 581 C CA . ALA A 1 72 ? -6.403 -6.183 9.195 1.00 84.12 72 ALA A CA 1
ATOM 582 C C . ALA A 1 72 ? -7.676 -7.049 9.167 1.00 84.12 72 ALA A C 1
ATOM 584 O O . ALA A 1 72 ? -8.088 -7.504 8.106 1.00 84.12 72 ALA A O 1
ATOM 585 N N . GLU A 1 73 ? -8.359 -7.172 10.307 1.00 88.50 73 GLU A N 1
ATOM 586 C CA . GLU A 1 73 ? -9.609 -7.933 10.448 1.00 88.50 73 GLU A CA 1
ATOM 587 C C . GLU A 1 73 ? -10.741 -7.354 9.588 1.00 88.50 73 GLU A C 1
ATOM 589 O O . GLU A 1 73 ? -11.537 -8.092 9.013 1.00 88.50 73 GLU A O 1
ATOM 594 N N 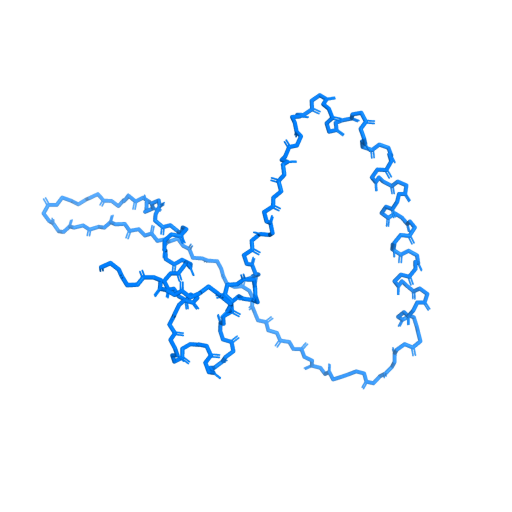. ILE A 1 74 ? -10.826 -6.022 9.494 1.00 87.94 74 ILE A N 1
ATOM 595 C CA . ILE A 1 74 ? -11.816 -5.343 8.650 1.00 87.94 74 ILE A CA 1
ATOM 596 C C . ILE A 1 74 ? -11.546 -5.651 7.175 1.00 87.94 74 ILE A C 1
ATOM 598 O O . ILE A 1 74 ? -12.483 -5.956 6.444 1.00 87.94 74 ILE A O 1
ATOM 602 N N . LEU A 1 75 ? -10.285 -5.606 6.737 1.00 83.94 75 LEU A N 1
ATOM 603 C CA . LEU A 1 75 ? -9.914 -5.932 5.359 1.00 83.94 75 LEU A 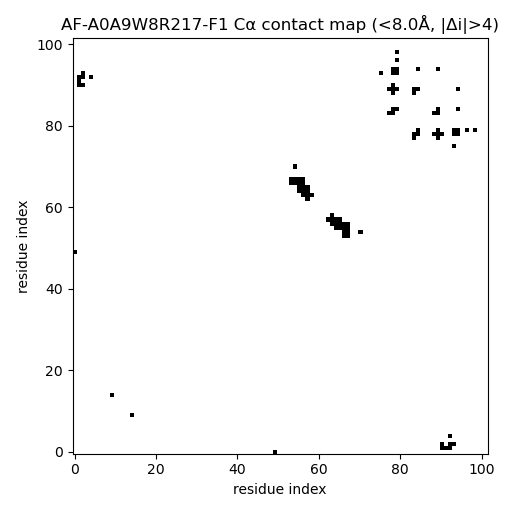CA 1
ATOM 604 C C . LEU A 1 75 ? -10.196 -7.403 5.023 1.00 83.94 75 LEU A C 1
ATOM 606 O O . LEU A 1 75 ? -10.713 -7.684 3.943 1.00 83.94 75 LEU A O 1
ATOM 610 N N . GLU A 1 76 ? -9.926 -8.327 5.948 1.00 83.31 76 GLU A N 1
ATOM 611 C CA . GLU A 1 76 ? -10.277 -9.747 5.804 1.00 83.31 76 GLU A CA 1
ATOM 612 C C . GLU A 1 76 ? -11.796 -9.953 5.707 1.00 83.31 76 GLU A C 1
ATOM 614 O O . GLU A 1 76 ? -12.272 -10.655 4.813 1.00 83.31 76 GLU A O 1
ATOM 619 N N . ALA A 1 77 ? -12.573 -9.300 6.578 1.00 86.19 77 ALA A N 1
ATOM 620 C CA . ALA A 1 77 ? -14.032 -9.383 6.563 1.00 86.19 77 ALA A CA 1
ATOM 621 C C . ALA A 1 77 ? -14.634 -8.808 5.269 1.00 86.19 77 ALA A C 1
ATOM 623 O O . ALA A 1 77 ? -15.509 -9.436 4.673 1.00 86.19 77 ALA A O 1
ATOM 624 N N . LEU A 1 78 ? -14.139 -7.655 4.802 1.00 83.62 78 LEU A N 1
ATOM 625 C CA . LEU A 1 78 ? -14.564 -7.041 3.538 1.00 83.62 78 LEU A CA 1
ATOM 626 C C . LEU A 1 78 ? -14.225 -7.926 2.336 1.00 83.62 78 LEU A C 1
ATOM 628 O O . LEU A 1 78 ? -15.017 -8.036 1.402 1.00 83.62 78 LEU A O 1
ATOM 632 N N . ALA A 1 79 ? -13.068 -8.586 2.356 1.00 79.38 79 ALA A N 1
ATOM 633 C CA . ALA A 1 79 ? -12.688 -9.511 1.300 1.00 79.38 79 ALA A CA 1
ATOM 634 C C . ALA A 1 79 ? -13.519 -10.805 1.304 1.00 79.38 79 ALA A C 1
ATOM 636 O O . ALA A 1 79 ? -13.689 -11.407 0.246 1.00 79.38 79 ALA A O 1
ATOM 637 N N . ALA A 1 80 ? -14.037 -11.241 2.458 1.00 81.31 80 ALA A N 1
ATOM 638 C CA . ALA A 1 80 ? -14.873 -12.437 2.588 1.00 81.31 80 ALA A CA 1
ATOM 639 C C . ALA A 1 80 ? -16.353 -12.208 2.213 1.00 81.31 80 ALA A C 1
ATOM 641 O O . ALA A 1 80 ? -17.086 -13.180 1.994 1.00 81.31 80 ALA A O 1
ATOM 642 N N . ASP A 1 81 ? -16.802 -10.955 2.124 1.00 83.81 81 ASP A N 1
ATOM 643 C CA . ASP A 1 81 ? -18.189 -10.607 1.816 1.00 83.81 81 ASP A CA 1
ATOM 644 C C . ASP A 1 81 ? -18.571 -10.986 0.371 1.00 83.81 81 ASP A C 1
ATOM 646 O O . ASP A 1 81 ? -17.959 -10.565 -0.613 1.00 83.81 81 ASP A O 1
ATOM 650 N N . LYS A 1 82 ? -19.613 -11.814 0.237 1.00 80.12 82 LYS A N 1
ATOM 651 C CA . LYS A 1 82 ? -20.043 -12.383 -1.047 1.00 80.12 82 LYS A CA 1
ATOM 652 C C . LYS A 1 82 ? -20.710 -11.370 -1.970 1.00 80.12 82 LYS A C 1
ATOM 654 O O . LYS A 1 82 ? -20.666 -11.576 -3.182 1.00 80.12 82 LYS A O 1
ATOM 659 N N . GLU A 1 83 ? -21.355 -10.341 -1.432 1.00 81.50 83 GLU A N 1
ATOM 660 C CA . GLU A 1 83 ? -21.987 -9.305 -2.251 1.00 81.50 83 GLU A CA 1
ATOM 661 C C . GLU A 1 83 ? -20.921 -8.332 -2.767 1.00 81.50 83 GLU A C 1
ATOM 663 O O . GLU A 1 83 ? -20.871 -8.074 -3.969 1.00 81.50 83 GLU A O 1
ATOM 668 N N . LEU A 1 84 ? -19.962 -7.934 -1.920 1.00 73.56 84 LEU A N 1
ATOM 669 C CA . LEU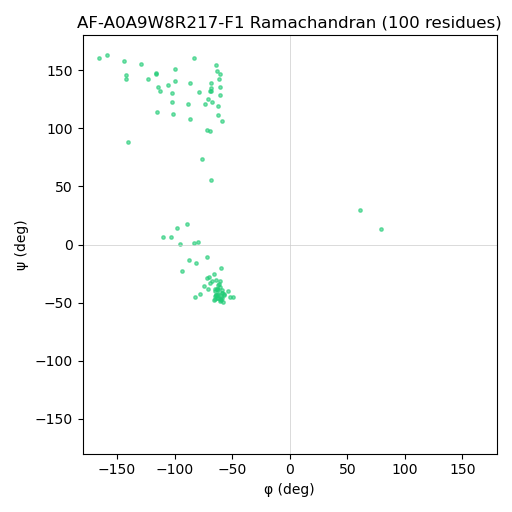 A 1 84 ? -18.813 -7.122 -2.353 1.00 73.56 84 LEU A CA 1
ATOM 670 C C . LEU A 1 84 ? -17.930 -7.841 -3.389 1.00 73.56 84 LEU A C 1
ATOM 672 O O . LEU A 1 84 ? -17.436 -7.203 -4.324 1.00 73.56 84 LEU A O 1
ATOM 676 N N . LYS A 1 85 ? -17.781 -9.174 -3.289 1.00 70.94 85 LYS A N 1
ATOM 677 C CA . LYS A 1 85 ? -17.084 -9.980 -4.313 1.00 70.94 85 LYS A CA 1
ATOM 678 C C . LYS A 1 85 ? -17.730 -9.850 -5.692 1.00 70.94 85 LYS A C 1
ATOM 680 O O . LYS A 1 85 ? -17.010 -9.779 -6.686 1.00 70.94 85 LYS A O 1
ATOM 685 N N . LYS A 1 86 ? -19.066 -9.809 -5.771 1.00 73.50 86 LYS A N 1
ATOM 686 C CA . LYS A 1 86 ? -19.788 -9.687 -7.052 1.00 73.50 86 LYS A CA 1
ATOM 687 C C . LYS A 1 86 ? -19.606 -8.313 -7.688 1.00 73.50 86 LYS A C 1
ATOM 689 O O . LYS A 1 86 ? -19.561 -8.221 -8.911 1.00 73.50 86 LYS A O 1
ATOM 694 N N . GLU A 1 87 ? -19.487 -7.270 -6.873 1.00 73.56 87 GLU A N 1
ATOM 695 C CA . GLU A 1 87 ? -19.319 -5.887 -7.335 1.00 73.56 87 GLU A CA 1
ATOM 696 C C . GLU A 1 87 ? -17.858 -5.530 -7.671 1.00 73.56 87 GLU A C 1
ATOM 698 O O . GLU A 1 87 ? -17.569 -4.407 -8.075 1.00 73.56 87 GLU A O 1
ATOM 703 N N . GLY A 1 88 ? -16.924 -6.483 -7.550 1.00 63.22 88 GLY A N 1
ATOM 704 C CA . GLY A 1 88 ? -15.509 -6.274 -7.872 1.00 63.22 88 GLY A CA 1
ATOM 705 C C . GLY A 1 88 ? -14.720 -5.539 -6.785 1.00 63.22 88 GLY A C 1
ATOM 706 O O . GLY A 1 88 ? -13.590 -5.124 -7.030 1.00 63.22 88 GLY A O 1
ATOM 707 N N . GLY A 1 89 ? -15.285 -5.399 -5.580 1.00 58.00 89 GLY A N 1
ATOM 708 C CA . GLY A 1 89 ? -14.667 -4.702 -4.448 1.00 58.00 89 GLY A CA 1
ATOM 709 C C . GLY A 1 89 ? -13.620 -5.516 -3.681 1.00 58.00 89 GLY A C 1
ATOM 710 O O . GLY A 1 89 ? -13.089 -5.037 -2.681 1.00 58.00 89 GLY A O 1
ATOM 711 N N . CYS A 1 90 ? -13.323 -6.746 -4.105 1.00 56.34 90 CYS A N 1
ATOM 712 C CA . CYS A 1 90 ? -12.469 -7.647 -3.337 1.00 56.34 90 CYS A CA 1
ATOM 713 C C . CYS A 1 90 ? -11.030 -7.685 -3.838 1.00 56.34 90 CYS A C 1
ATOM 715 O O . CYS A 1 90 ? -10.749 -7.736 -5.036 1.00 56.34 90 CYS A O 1
ATOM 717 N N . VAL A 1 91 ? -10.112 -7.737 -2.876 1.00 59.28 91 VAL A N 1
ATOM 718 C CA . VAL A 1 91 ? -8.685 -7.905 -3.126 1.00 59.28 91 VAL A CA 1
ATOM 719 C C . VAL A 1 91 ? -8.431 -9.235 -3.850 1.00 59.28 91 VAL A C 1
ATOM 721 O O . VAL A 1 91 ? -8.860 -10.264 -3.326 1.00 59.28 91 VAL A O 1
ATOM 724 N N . PRO A 1 92 ? -7.687 -9.245 -4.974 1.00 60.12 92 PRO A N 1
ATOM 725 C CA . PRO A 1 92 ? -7.351 -10.461 -5.721 1.00 60.12 92 PRO A CA 1
ATOM 726 C C . PRO A 1 92 ? -6.789 -11.604 -4.860 1.00 60.12 92 PRO A C 1
ATOM 728 O O . PRO A 1 92 ? -7.271 -12.727 -4.951 1.00 60.12 92 PRO A O 1
ATOM 731 N N . ASP A 1 93 ? -5.855 -11.306 -3.955 1.00 60.66 93 ASP A N 1
ATOM 732 C CA . ASP A 1 93 ? -5.140 -12.307 -3.144 1.00 60.66 93 ASP A CA 1
ATOM 733 C C . ASP A 1 93 ? -5.991 -12.980 -2.044 1.00 60.66 93 ASP A C 1
ATOM 735 O O . ASP A 1 93 ? -5.563 -13.965 -1.448 1.00 60.66 93 ASP A O 1
ATOM 739 N N . LEU A 1 94 ? -7.199 -12.475 -1.761 1.00 59.78 94 LEU A N 1
ATOM 740 C CA . LEU A 1 94 ? -8.137 -13.041 -0.773 1.00 59.78 94 LEU A CA 1
ATOM 741 C C . LEU A 1 94 ? -9.372 -13.686 -1.428 1.00 59.78 94 LEU A C 1
ATOM 743 O O . LEU A 1 94 ? -10.312 -14.100 -0.739 1.00 59.78 94 LEU A O 1
ATOM 747 N N . GLN A 1 95 ? -9.406 -13.783 -2.761 1.00 57.53 95 GLN A N 1
ATOM 748 C CA . GLN A 1 95 ? -10.551 -14.360 -3.471 1.00 57.53 95 GLN A CA 1
ATOM 749 C C . GLN A 1 95 ? -10.699 -15.866 -3.205 1.00 57.53 95 GLN A C 1
ATOM 751 O O . GLN A 1 95 ? -11.840 -16.324 -3.085 1.00 57.53 95 GLN A O 1
ATOM 756 N N . ASP A 1 96 ? -9.578 -16.560 -2.978 1.00 56.59 96 ASP A N 1
ATOM 757 C CA . ASP A 1 96 ? -9.478 -18.017 -2.800 1.00 56.59 96 ASP A CA 1
ATOM 758 C C . ASP A 1 96 ? -9.481 -18.487 -1.332 1.00 56.59 96 ASP A C 1
ATOM 760 O O . ASP A 1 96 ? -9.388 -19.684 -1.063 1.00 56.59 96 ASP A O 1
ATOM 764 N N . ALA A 1 97 ? -9.588 -17.575 -0.358 1.00 53.28 97 ALA A N 1
ATOM 765 C CA . ALA A 1 97 ? -9.658 -17.957 1.049 1.00 53.28 97 ALA A CA 1
ATOM 766 C C . ALA A 1 97 ? -11.026 -18.597 1.358 1.00 53.28 97 ALA A C 1
ATOM 768 O O . ALA A 1 97 ? -12.031 -17.905 1.557 1.00 53.28 97 ALA A O 1
ATOM 769 N N . GLU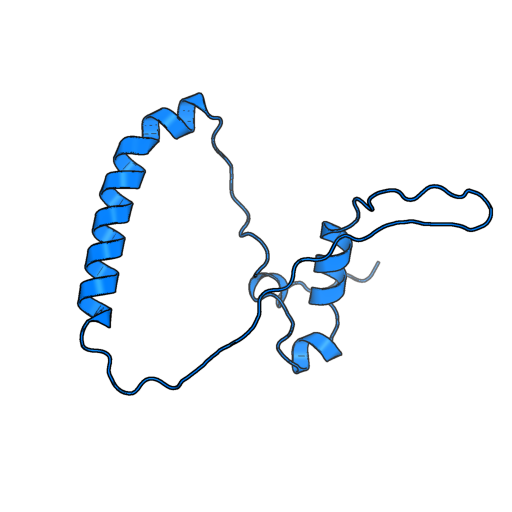 A 1 98 ? -11.080 -19.932 1.385 1.00 48.84 98 GLU A N 1
ATOM 770 C CA . GLU A 1 98 ? -12.211 -20.665 1.950 1.00 48.84 98 GLU A CA 1
ATOM 771 C C . GLU A 1 98 ? -12.323 -20.323 3.438 1.00 48.84 98 GLU A C 1
ATOM 773 O O . GLU A 1 98 ? -11.410 -20.544 4.232 1.00 48.84 98 GLU A O 1
ATOM 778 N N . THR A 1 99 ? -13.455 -19.744 3.827 1.00 51.50 99 THR A N 1
ATOM 779 C CA . THR A 1 99 ? -13.766 -19.496 5.232 1.00 51.50 99 THR A CA 1
ATOM 780 C C . THR A 1 99 ? -14.019 -20.851 5.890 1.00 51.50 99 THR A C 1
ATOM 782 O O . THR A 1 99 ? -15.118 -21.402 5.781 1.00 51.50 99 THR A O 1
ATOM 785 N N . GLU A 1 100 ? -13.011 -21.411 6.567 1.00 39.00 100 GLU A N 1
ATOM 786 C CA . GLU A 1 100 ? -13.245 -22.490 7.526 1.00 39.00 100 GLU A CA 1
ATOM 787 C C . GLU A 1 100 ? -14.204 -21.957 8.594 1.00 39.00 100 GLU A C 1
ATOM 789 O O . GLU A 1 100 ? -13.861 -21.114 9.426 1.00 39.00 100 GLU A O 1
ATOM 794 N N . LYS A 1 101 ? -15.453 -22.421 8.529 1.00 37.50 101 LYS A N 1
ATOM 795 C CA . LYS A 1 101 ? -16.457 -22.180 9.561 1.00 37.50 101 LYS A CA 1
ATOM 796 C C . LYS A 1 101 ? -15.958 -22.814 10.860 1.00 37.50 101 LYS A C 1
ATOM 798 O O . LYS A 1 101 ? -15.915 -24.040 10.952 1.00 37.50 101 LYS A O 1
ATOM 803 N N . LYS A 1 102 ? -15.619 -21.991 11.848 1.00 33.47 102 LYS A N 1
ATOM 804 C CA . LYS A 1 102 ? -15.645 -22.395 13.256 1.00 33.47 102 LYS A CA 1
ATOM 805 C C . LYS A 1 102 ? -16.966 -21.991 13.884 1.00 33.47 102 LYS A C 1
ATOM 807 O O . LYS A 1 102 ? -17.434 -20.872 13.581 1.00 33.47 102 LYS A O 1
#

Mean predicted aligned error: 8.99 Å

Solvent-accessible surface area (backbone atoms only — not comparable to full-atom values): 6838 Å² total; per-residue (Å²): 136,68,77,79,81,88,76,87,82,68,56,67,80,60,43,60,72,45,46,65,58,53,52,57,51,49,51,52,52,51,53,52,51,45,70,71,48,75,78,70,71,90,72,78,91,80,83,85,85,88,86,87,85,84,58,67,45,72,43,88,94,52,87,50,83,40,80,55,87,54,60,68,60,50,53,53,53,53,34,68,34,69,68,41,48,73,74,66,72,38,37,76,93,45,69,81,65,76,78,79,84,126

Radius of gyration: 20.58 Å; Cα contacts (8 Å, |Δi|>4): 49; chains: 1; bounding box: 46×33×57 Å

Sequence (102 aa):
MGLLALGTALDWPEAKKRAPQVREWGIKQLLEIWNKAKGKERDALLWGDEVEYLVVTYSEDNQKVLLSLRQAEILEALAADKELKKEGGCVPDLQDAETEKK

Secondary structure (DSSP, 8-state):
-PPPPP--PPPHHHHHHHHHHHHHHHHHHHHHHHHHHTT--S-------------EE--SSS---EE---HHHHHHHHHH-HHHHHTT-S-GGGTT------

pLDDT: mean 83.47, std 16.12, range [33.47, 98.44]

InterPro domains:
  IPR004308 Glutamate-cysteine ligase catalytic subunit [PF03074] (2-87)
  IPR004308 Glutamate-cysteine ligase catalytic subunit [PTHR11164] (1-86)

Nearest PDB structures (foldseek):
  3kia-assembly1_A  TM=2.421E-01  e=7.791E+00  synthetic construct
  8rdj-assembly1_H  TM=1.772E-01  e=6.785E+00  Sinapis alba

Organism: NCBI:txid195108